Protein AF-A0A5Q4G6K5-F1 (afdb_monomer)

Nearest PDB structures (foldseek):
  7vip-assembly1_A  TM=2.473E-01  e=6.879E+00  Equus caballus
  2v2m-assembly1_A  TM=2.394E-01  e=7.940E+00  Equus caballus

Secondary structure (DSSP, 8-state):
--THHHHHHHHHHHHHHHHHHHHHHHHGGGGGTPPPP-HHHHHHHHHHSS-SHHHHHHHHHHHHHHHHHHHHHHHHHHHHHHHSSSPPP--BS-TTSSS--BTHHHHHHHHHHHHHHHHHHHHHHHHHHHH-SSGGG--HHHHHHHHHHHHHHHHHHHHHT-

Solvent-accessible surface area (backbone atoms only — not comparable to full-atom values): 8228 Å² total; per-residue (Å²): 132,76,65,62,62,61,49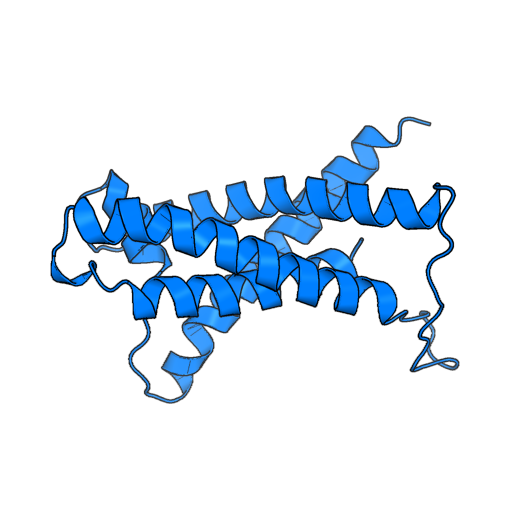,50,55,49,13,47,52,32,7,43,53,15,33,53,50,17,55,50,60,60,49,49,51,46,81,73,76,41,90,63,69,56,62,34,28,51,57,14,14,65,77,64,63,42,84,48,74,67,14,28,50,47,15,48,51,52,48,34,54,50,26,25,57,50,24,42,54,51,43,52,55,49,46,43,38,76,72,47,94,48,79,70,71,85,42,66,81,45,86,88,48,102,60,84,52,54,46,45,43,28,51,53,13,32,54,50,9,34,53,51,10,47,54,52,20,56,58,43,33,58,50,35,47,77,62,40,72,47,72,94,64,42,47,48,67,54,49,33,52,50,34,25,54,25,28,19,50,19,23,21,49,26,35,65,74,98

Mean predicted aligned error: 5.55 Å

pLDDT: mean 87.41, std 7.06, range [52.44, 96.0]

Structure (mmCIF, N/CA/C/O backbone):
data_AF-A0A5Q4G6K5-F1
#
_entry.id   AF-A0A5Q4G6K5-F1
#
loop_
_atom_site.group_PDB
_atom_site.id
_atom_site.type_symbol
_atom_site.label_atom_id
_atom_site.label_alt_id
_atom_site.label_comp_id
_atom_site.label_asym_id
_atom_site.label_entity_id
_atom_site.label_seq_id
_atom_site.pdbx_PDB_ins_code
_atom_site.Cartn_x
_atom_site.Cartn_y
_atom_site.Cartn_z
_atom_site.occupancy
_atom_site.B_iso_or_equiv
_atom_site.auth_seq_id
_atom_site.auth_comp_id
_atom_site.auth_asym_id
_atom_site.auth_atom_id
_atom_site.pdbx_PDB_model_num
ATOM 1 N N . MET A 1 1 ? 23.713 13.907 -13.055 1.00 52.44 1 MET A N 1
ATOM 2 C CA . MET A 1 1 ? 22.335 14.404 -12.850 1.00 52.44 1 MET A CA 1
ATOM 3 C C . MET A 1 1 ? 21.778 13.670 -11.650 1.00 52.44 1 MET A C 1
ATOM 5 O O . MET A 1 1 ? 21.862 12.449 -11.631 1.00 52.44 1 M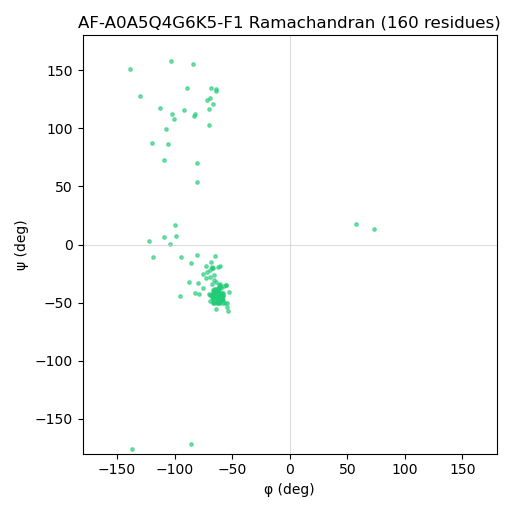ET A O 1
ATOM 9 N N . ASP A 1 2 ? 21.306 14.395 -10.640 1.00 72.44 2 ASP A N 1
ATOM 10 C CA . ASP A 1 2 ? 20.903 13.816 -9.356 1.00 72.44 2 ASP A CA 1
ATOM 11 C C . ASP A 1 2 ? 19.621 12.988 -9.500 1.00 72.44 2 ASP A C 1
ATOM 13 O O . ASP A 1 2 ? 18.520 13.526 -9.583 1.00 72.44 2 ASP A O 1
ATOM 17 N N . VAL A 1 3 ? 19.769 11.660 -9.515 1.00 76.69 3 VAL A N 1
ATOM 18 C CA . VAL A 1 3 ? 18.671 10.675 -9.637 1.00 76.69 3 VAL A CA 1
ATOM 19 C C . VAL A 1 3 ? 17.688 10.752 -8.454 1.00 76.69 3 VAL A C 1
ATOM 21 O O . VAL A 1 3 ? 16.538 10.334 -8.555 1.00 76.69 3 VAL A O 1
ATOM 24 N N . ILE A 1 4 ? 18.115 11.350 -7.340 1.00 81.19 4 ILE A N 1
ATOM 25 C CA . ILE A 1 4 ? 17.371 11.412 -6.077 1.00 81.19 4 ILE A CA 1
ATOM 26 C C . ILE A 1 4 ? 16.081 12.231 -6.203 1.00 81.19 4 ILE A C 1
ATOM 28 O O . ILE A 1 4 ? 15.032 11.793 -5.728 1.00 81.19 4 ILE A O 1
ATOM 32 N N . LEU A 1 5 ? 16.129 13.407 -6.837 1.00 84.12 5 LEU A N 1
ATOM 33 C CA . LEU A 1 5 ? 14.962 14.291 -6.921 1.00 84.12 5 LEU A CA 1
ATOM 34 C C . LEU A 1 5 ? 13.853 13.707 -7.822 1.00 84.12 5 LEU A C 1
ATOM 36 O O . LEU A 1 5 ? 12.714 13.636 -7.356 1.00 84.12 5 LEU A O 1
ATOM 40 N N . PRO A 1 6 ? 14.146 13.224 -9.049 1.00 84.75 6 PRO A N 1
ATOM 41 C CA . PRO A 1 6 ? 13.152 12.549 -9.883 1.00 84.75 6 PRO A CA 1
ATOM 42 C C . PRO A 1 6 ? 12.538 11.317 -9.210 1.00 84.75 6 PRO A C 1
ATOM 44 O O . PRO A 1 6 ? 11.319 11.166 -9.225 1.00 84.75 6 PRO A O 1
ATOM 47 N N . LEU A 1 7 ? 13.356 10.480 -8.559 1.00 82.62 7 LEU A N 1
ATOM 48 C CA . LEU A 1 7 ? 12.869 9.300 -7.843 1.00 82.62 7 LEU A CA 1
ATOM 49 C C . LEU A 1 7 ? 11.934 9.683 -6.695 1.00 82.62 7 LEU A C 1
ATOM 51 O O . LEU A 1 7 ? 10.886 9.068 -6.522 1.00 82.62 7 LEU A O 1
ATOM 55 N N . THR A 1 8 ? 12.292 10.710 -5.924 1.00 85.00 8 THR A N 1
ATOM 56 C CA . THR A 1 8 ? 11.471 11.183 -4.802 1.00 85.00 8 THR A CA 1
ATOM 57 C C . THR A 1 8 ? 10.120 11.692 -5.297 1.00 85.00 8 THR A C 1
ATOM 59 O O . THR A 1 8 ? 9.087 11.293 -4.764 1.00 85.00 8 THR A O 1
ATOM 62 N N . LEU A 1 9 ? 10.103 12.526 -6.342 1.00 87.81 9 LEU A N 1
ATOM 63 C CA . LEU A 1 9 ? 8.860 13.057 -6.913 1.00 87.81 9 LEU A CA 1
ATOM 64 C C . LEU A 1 9 ? 7.984 11.948 -7.507 1.00 87.81 9 LEU A C 1
ATOM 66 O O . LEU A 1 9 ? 6.781 11.927 -7.242 1.00 87.81 9 LEU A O 1
ATOM 70 N N . SER A 1 10 ? 8.590 11.010 -8.245 1.00 88.62 10 SER A N 1
ATOM 71 C CA . SER A 1 10 ? 7.892 9.831 -8.765 1.00 88.62 10 SER A CA 1
ATOM 72 C C . SER A 1 10 ? 7.279 9.026 -7.621 1.00 88.62 10 SER A C 1
ATOM 74 O O . SER A 1 10 ? 6.076 8.805 -7.594 1.00 88.62 10 SER A O 1
ATOM 76 N N . SER A 1 11 ? 8.063 8.714 -6.590 1.00 88.88 11 SER A N 1
ATOM 77 C CA . SER A 1 11 ? 7.614 7.922 -5.440 1.00 88.88 11 SER A CA 1
ATOM 78 C C . SER A 1 11 ? 6.481 8.582 -4.657 1.00 88.88 11 SER A C 1
ATOM 80 O O . SER A 1 11 ? 5.554 7.899 -4.226 1.00 88.88 11 SER A O 1
ATOM 82 N N . VAL A 1 12 ? 6.510 9.908 -4.489 1.00 90.44 12 VAL A N 1
ATOM 83 C CA . VAL A 1 12 ? 5.402 10.650 -3.867 1.00 90.44 12 VAL A CA 1
ATOM 84 C C . VAL A 1 12 ? 4.134 10.510 -4.706 1.00 90.44 12 VAL A C 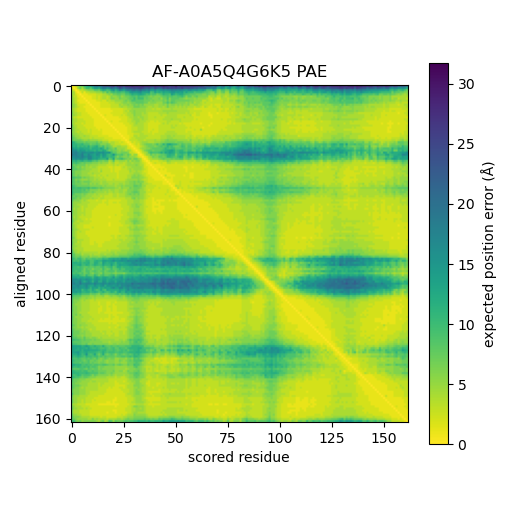1
ATOM 86 O O . VAL A 1 12 ? 3.072 10.194 -4.162 1.00 90.44 12 VAL A O 1
ATOM 89 N N . LEU A 1 13 ? 4.236 10.699 -6.023 1.00 92.19 13 LEU A N 1
ATOM 90 C CA . LEU A 1 13 ? 3.103 10.582 -6.936 1.00 92.19 13 LEU A CA 1
ATOM 91 C C . LEU A 1 13 ? 2.550 9.150 -6.965 1.0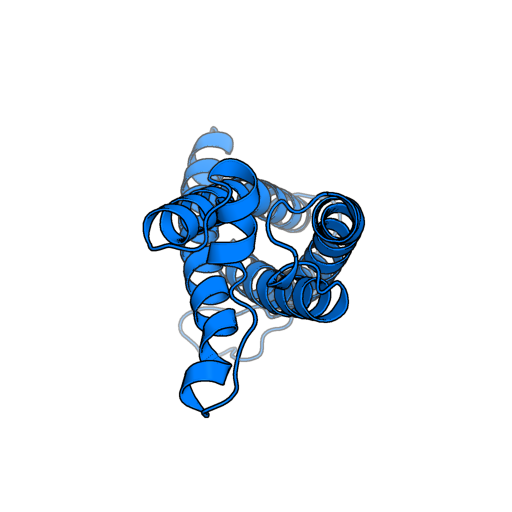0 92.19 13 LEU A C 1
ATOM 93 O O . LEU A 1 13 ? 1.370 8.940 -6.678 1.00 92.19 13 LEU A O 1
ATOM 97 N N . THR A 1 14 ? 3.396 8.159 -7.250 1.00 92.81 14 THR A N 1
ATOM 98 C CA . THR A 1 14 ? 2.997 6.750 -7.354 1.00 92.81 14 THR A CA 1
ATOM 99 C C . THR A 1 14 ? 2.530 6.198 -6.017 1.00 92.81 14 THR A C 1
ATOM 101 O O . THR A 1 14 ? 1.566 5.446 -5.981 1.00 92.81 14 THR A O 1
ATOM 104 N N . GLY A 1 15 ? 3.162 6.582 -4.904 1.00 92.25 15 GLY A N 1
ATOM 105 C CA . GLY A 1 15 ? 2.761 6.154 -3.564 1.00 92.25 15 GLY A CA 1
ATOM 106 C C . GLY A 1 15 ? 1.404 6.715 -3.156 1.00 92.25 15 GLY A C 1
ATOM 107 O O . GLY A 1 15 ? 0.579 5.988 -2.598 1.00 92.25 15 GLY A O 1
ATOM 108 N N . THR A 1 16 ? 1.118 7.972 -3.503 1.00 93.38 16 THR A N 1
ATOM 109 C CA . THR A 1 16 ? -0.198 8.582 -3.261 1.00 93.38 16 THR A CA 1
ATOM 110 C C . THR A 1 16 ? -1.277 7.916 -4.115 1.00 93.38 16 THR A C 1
ATOM 112 O O . THR A 1 16 ? -2.308 7.500 -3.586 1.00 93.38 16 THR A O 1
ATOM 115 N N . LEU A 1 17 ? -1.031 7.747 -5.419 1.00 93.31 17 LEU A N 1
ATOM 116 C CA . LEU A 1 17 ? -1.965 7.081 -6.335 1.00 93.31 17 LEU A CA 1
ATOM 117 C C . LEU A 1 17 ? -2.193 5.615 -5.950 1.00 93.31 17 LEU A C 1
ATOM 119 O O . LEU A 1 17 ? -3.336 5.175 -5.849 1.00 93.31 17 LEU A O 1
ATOM 123 N N . GLY A 1 18 ? -1.120 4.878 -5.663 1.00 93.75 18 GLY A N 1
ATOM 124 C CA . GLY A 1 18 ? -1.177 3.493 -5.206 1.00 93.75 18 GLY A CA 1
ATOM 125 C C . GLY A 1 18 ? -1.984 3.355 -3.921 1.00 93.75 18 GLY A C 1
ATOM 126 O O . GLY A 1 18 ? -2.819 2.458 -3.815 1.00 93.75 18 GLY A O 1
ATOM 127 N N . THR A 1 19 ? -1.808 4.275 -2.967 1.00 93.75 19 THR A N 1
ATOM 128 C CA . THR A 1 19 ? -2.601 4.284 -1.728 1.00 93.75 19 THR A CA 1
ATOM 129 C C . THR A 1 19 ? -4.073 4.564 -2.012 1.00 93.75 19 THR A C 1
ATOM 131 O O . THR A 1 19 ? -4.937 3.876 -1.472 1.00 93.75 19 THR A O 1
ATOM 134 N N . ALA A 1 20 ? -4.385 5.536 -2.871 1.00 93.50 20 ALA A N 1
ATOM 135 C CA . ALA A 1 20 ? -5.766 5.845 -3.233 1.00 93.50 20 ALA A CA 1
ATOM 136 C C . ALA A 1 20 ? -6.467 4.633 -3.870 1.00 93.50 20 ALA A C 1
ATOM 138 O O . ALA A 1 20 ? -7.585 4.288 -3.479 1.00 93.50 20 ALA A O 1
ATOM 139 N N . VAL A 1 21 ? -5.790 3.938 -4.790 1.00 93.81 21 VAL A N 1
ATOM 140 C CA . VAL A 1 21 ? -6.315 2.721 -5.426 1.00 93.81 21 VAL A CA 1
ATOM 141 C C . VAL A 1 21 ? -6.447 1.578 -4.418 1.00 93.81 21 VAL A C 1
ATOM 143 O O . VAL A 1 21 ? -7.470 0.897 -4.407 1.00 93.81 21 VAL A O 1
ATOM 146 N N . MET A 1 22 ? -5.476 1.402 -3.517 1.00 93.56 22 MET A N 1
ATOM 147 C CA . MET A 1 22 ? -5.571 0.448 -2.408 1.00 93.56 22 MET A CA 1
ATOM 148 C C . MET A 1 22 ? -6.813 0.711 -1.550 1.00 93.56 22 MET A C 1
ATOM 150 O O . MET A 1 22 ? -7.589 -0.205 -1.290 1.00 93.56 22 MET A O 1
ATOM 154 N N . VAL A 1 23 ? -7.030 1.955 -1.120 1.00 90.44 23 VAL A N 1
ATOM 155 C CA . VAL A 1 23 ? -8.189 2.326 -0.295 1.00 90.44 23 VAL A CA 1
ATOM 156 C C . VAL A 1 23 ? -9.494 2.075 -1.047 1.00 90.44 23 VAL A C 1
ATOM 158 O O . VAL A 1 23 ? -10.441 1.544 -0.463 1.00 90.44 23 VAL A O 1
ATOM 161 N N . ALA A 1 24 ? -9.550 2.390 -2.341 1.00 90.00 24 ALA A N 1
ATOM 162 C CA . ALA A 1 24 ? -10.706 2.069 -3.172 1.00 90.00 24 ALA A CA 1
ATOM 163 C C . ALA A 1 24 ? -10.954 0.551 -3.235 1.00 90.00 24 ALA A C 1
ATOM 165 O O . ALA A 1 24 ? -12.085 0.112 -3.035 1.00 90.00 24 ALA A O 1
ATOM 166 N N . ALA A 1 25 ? -9.907 -0.259 -3.420 1.00 88.50 25 ALA A N 1
ATOM 167 C CA . ALA A 1 25 ? -10.007 -1.718 -3.457 1.00 88.50 25 ALA A CA 1
ATOM 168 C C . ALA A 1 25 ? -10.514 -2.312 -2.131 1.00 88.50 25 ALA A C 1
ATOM 170 O O . ALA A 1 25 ? -11.334 -3.229 -2.144 1.00 88.50 25 ALA A O 1
ATOM 171 N N . LEU A 1 26 ? -10.094 -1.760 -0.989 1.00 86.75 26 LEU A N 1
ATOM 172 C CA . LEU A 1 26 ? -10.567 -2.183 0.337 1.00 86.75 26 LEU A CA 1
ATOM 173 C C . LEU A 1 26 ? -12.054 -1.888 0.570 1.00 86.75 26 LEU A C 1
ATOM 175 O O . LEU A 1 26 ? -12.727 -2.623 1.293 1.00 86.75 26 LEU A O 1
ATOM 179 N N . ASN A 1 27 ? -12.576 -0.827 -0.045 1.00 83.88 27 ASN A N 1
ATOM 180 C CA . ASN A 1 27 ? -13.981 -0.437 0.078 1.00 83.88 27 ASN A CA 1
ATOM 181 C C . ASN A 1 27 ? -14.862 -0.999 -1.048 1.00 83.88 27 ASN A C 1
ATOM 183 O O . ASN A 1 27 ? -16.085 -0.984 -0.928 1.00 83.88 27 ASN A O 1
ATOM 187 N N . LEU A 1 28 ? -14.272 -1.562 -2.106 1.00 82.81 28 LEU A N 1
ATOM 188 C CA . LEU A 1 28 ? -14.993 -2.143 -3.239 1.00 82.81 28 LEU A CA 1
ATOM 189 C C . LEU A 1 28 ? -16.055 -3.183 -2.820 1.00 82.81 28 LEU A C 1
ATOM 191 O O . LEU A 1 28 ? -17.172 -3.109 -3.333 1.00 82.81 28 LEU A O 1
ATOM 195 N N . PRO A 1 29 ? -15.814 -4.087 -1.843 1.00 77.19 29 PRO A N 1
ATOM 196 C CA . PRO A 1 29 ? -16.838 -5.044 -1.433 1.00 77.19 29 PRO A CA 1
ATOM 197 C C . PRO A 1 29 ? -18.060 -4.425 -0.740 1.00 77.19 29 PRO A C 1
ATOM 199 O O . PRO A 1 29 ? -19.126 -5.048 -0.746 1.00 77.19 29 PRO A O 1
ATOM 202 N N . GLN A 1 30 ? -17.953 -3.202 -0.204 1.00 76.75 30 GLN A N 1
ATOM 203 C CA . GLN A 1 30 ? -19.110 -2.477 0.338 1.00 76.75 30 GLN A CA 1
ATOM 204 C C . GLN A 1 30 ? -20.128 -2.156 -0.761 1.00 76.75 30 GLN A C 1
ATOM 206 O O . GLN A 1 30 ? -21.332 -2.198 -0.512 1.00 76.75 30 GLN A O 1
ATOM 211 N N . LEU A 1 31 ? -19.666 -1.916 -1.994 1.00 73.38 31 LEU A N 1
ATOM 212 C CA . LEU A 1 31 ? -20.533 -1.659 -3.150 1.00 73.38 31 LEU A CA 1
ATOM 213 C C . LEU A 1 31 ? -21.369 -2.886 -3.543 1.00 73.38 31 LEU A C 1
ATOM 215 O O . LEU A 1 31 ? -22.406 -2.745 -4.184 1.00 73.38 31 LEU A O 1
ATOM 219 N N . TRP A 1 32 ? -20.955 -4.084 -3.122 1.00 76.00 32 TRP A N 1
ATOM 220 C CA . TRP A 1 32 ? -21.689 -5.338 -3.322 1.00 76.00 32 TRP A CA 1
ATOM 221 C C . TRP A 1 32 ? -22.474 -5.779 -2.079 1.00 76.00 32 TRP A C 1
ATOM 223 O O . TRP A 1 32 ? -22.850 -6.945 -1.964 1.00 76.00 32 TRP A O 1
ATOM 233 N N . GLY A 1 33 ? -22.699 -4.871 -1.123 1.00 69.69 33 GLY A N 1
ATOM 234 C CA . GLY A 1 33 ? -23.489 -5.136 0.082 1.00 69.69 33 GLY A CA 1
ATOM 235 C C . GLY A 1 33 ? -22.797 -6.030 1.114 1.00 69.69 33 GLY A C 1
ATOM 236 O O . GLY A 1 33 ? -23.451 -6.515 2.037 1.00 69.69 33 GLY A O 1
ATOM 237 N N . ARG A 1 34 ? -21.483 -6.269 0.989 1.00 72.19 34 ARG A N 1
ATOM 238 C CA . ARG A 1 34 ? -20.714 -7.017 1.991 1.00 72.19 34 ARG A CA 1
ATOM 239 C C . ARG A 1 34 ? -20.170 -6.064 3.048 1.00 72.19 34 ARG A C 1
ATOM 241 O O . ARG A 1 34 ? -19.607 -5.020 2.731 1.00 72.19 34 ARG A O 1
ATOM 248 N N . LYS A 1 35 ? -20.304 -6.449 4.317 1.00 70.12 35 LYS A N 1
ATOM 249 C CA . LYS A 1 35 ? -19.665 -5.734 5.425 1.00 70.12 35 LYS A CA 1
ATOM 250 C C . LYS A 1 35 ? -18.151 -5.909 5.296 1.00 70.12 35 LYS A C 1
ATOM 252 O O . LYS A 1 35 ? -17.678 -7.042 5.277 1.00 70.12 35 LYS A O 1
ATOM 257 N N . THR A 1 36 ? -17.413 -4.810 5.183 1.00 74.38 36 THR A N 1
ATOM 258 C CA . THR A 1 36 ? -15.948 -4.844 5.148 1.00 74.38 36 THR A CA 1
ATOM 259 C C . THR A 1 36 ? -15.354 -4.416 6.475 1.00 74.38 36 THR A C 1
ATOM 261 O O . THR A 1 36 ? -15.982 -3.726 7.283 1.00 74.38 36 THR A O 1
ATOM 264 N N . TYR A 1 37 ? -14.120 -4.849 6.682 1.00 81.50 37 TYR A N 1
ATOM 265 C CA . TYR A 1 37 ? -13.279 -4.381 7.761 1.00 81.50 37 TYR A CA 1
ATOM 266 C C . TYR A 1 37 ? -12.866 -2.927 7.510 1.00 81.50 37 TYR A C 1
ATOM 268 O O . TYR A 1 37 ? -12.344 -2.596 6.444 1.00 81.50 37 TYR A O 1
ATOM 276 N N . ASP A 1 38 ? -13.114 -2.050 8.482 1.00 87.62 38 ASP A N 1
ATOM 277 C CA . ASP A 1 38 ? -12.794 -0.623 8.386 1.00 87.62 38 ASP A CA 1
ATOM 278 C C . ASP A 1 38 ? -11.308 -0.396 8.687 1.00 87.62 38 ASP A C 1
ATOM 280 O O . ASP A 1 38 ? -10.955 0.143 9.729 1.00 87.62 38 ASP A O 1
ATOM 284 N N . ALA A 1 39 ? -10.426 -0.824 7.778 1.00 86.44 39 ALA A N 1
ATOM 285 C CA . ALA A 1 39 ? -8.976 -0.774 7.983 1.00 86.44 39 ALA A CA 1
ATOM 286 C C . ALA A 1 39 ? -8.462 0.642 8.316 1.00 86.44 39 ALA A C 1
ATOM 288 O O . ALA A 1 39 ? -7.544 0.797 9.123 1.00 86.44 39 ALA A O 1
ATOM 289 N N . LEU A 1 40 ? -9.077 1.679 7.731 1.00 90.38 40 LEU A N 1
ATOM 290 C CA . LEU A 1 40 ? -8.766 3.079 8.027 1.00 90.38 40 LEU A CA 1
ATOM 291 C C . LEU A 1 40 ? -9.156 3.443 9.460 1.00 90.38 40 LEU A C 1
ATOM 293 O O . LEU A 1 40 ? -8.345 3.993 10.206 1.00 90.38 40 LEU A O 1
ATOM 297 N N . GLY A 1 41 ? -10.393 3.125 9.842 1.00 89.44 41 GLY A N 1
ATOM 298 C CA . GLY A 1 41 ? -10.899 3.341 11.188 1.00 89.44 41 GLY A CA 1
ATOM 299 C C . GLY A 1 41 ? -10.087 2.574 12.226 1.00 89.44 41 GLY A C 1
ATOM 300 O O . GLY A 1 41 ? -9.654 3.177 13.203 1.00 89.44 41 GLY A O 1
ATOM 301 N N . THR A 1 42 ? -9.790 1.293 11.990 1.00 89.25 42 THR A N 1
ATOM 302 C CA . THR A 1 42 ? -8.933 0.471 12.856 1.00 89.25 42 THR A CA 1
ATOM 303 C C . THR A 1 42 ? -7.593 1.162 13.093 1.00 89.25 42 THR A C 1
ATOM 305 O O . THR A 1 42 ? -7.254 1.464 14.237 1.00 89.25 42 THR A O 1
ATOM 308 N N . LEU A 1 43 ? -6.857 1.489 12.025 1.00 89.62 43 LEU A N 1
ATOM 309 C CA . LEU A 1 43 ? -5.527 2.087 12.138 1.00 89.62 43 LEU A CA 1
ATOM 310 C C . LEU A 1 43 ? -5.536 3.409 12.902 1.00 89.62 43 LEU A C 1
ATOM 312 O O . LEU A 1 43 ? -4.707 3.611 13.785 1.00 89.62 43 LEU A O 1
ATOM 316 N N . GLY A 1 44 ? -6.468 4.314 12.604 1.00 90.38 44 GLY A N 1
ATOM 317 C CA . GLY A 1 44 ? -6.529 5.587 13.321 1.00 90.38 44 GLY A CA 1
ATOM 318 C C . GLY A 1 44 ? -7.098 5.473 14.733 1.00 90.38 44 GLY A C 1
ATOM 319 O O . GLY A 1 44 ? -6.772 6.286 15.606 1.00 90.38 44 GLY A O 1
ATOM 320 N N . SER A 1 45 ? -7.919 4.458 15.000 1.00 91.75 45 SER A N 1
ATOM 321 C CA . SER A 1 45 ? -8.470 4.203 16.331 1.00 91.75 45 SER A CA 1
ATOM 322 C C . SER A 1 45 ? -7.437 3.648 17.311 1.00 91.75 45 SER A C 1
ATOM 324 O O . SER A 1 45 ? -7.607 3.841 18.514 1.00 91.75 45 SER A O 1
ATOM 326 N N . LEU A 1 46 ? -6.308 3.106 16.831 1.00 89.88 46 LEU A N 1
ATOM 327 C CA . LEU A 1 46 ? -5.133 2.833 17.672 1.00 89.88 46 LEU A CA 1
ATOM 328 C C . LEU A 1 46 ? -4.653 4.089 18.416 1.00 89.88 46 LEU A C 1
ATOM 330 O O . LEU A 1 46 ? -4.233 4.004 19.568 1.00 89.88 46 LEU A O 1
ATOM 334 N N . PHE A 1 47 ? -4.767 5.261 17.784 1.00 89.44 47 PHE A N 1
ATOM 335 C CA . PHE A 1 47 ? -4.323 6.539 18.347 1.00 89.44 47 PHE A CA 1
ATOM 336 C C . PHE A 1 47 ? -5.452 7.298 19.045 1.00 89.44 47 PHE A C 1
ATOM 338 O O . PHE A 1 47 ? -5.274 7.825 20.140 1.00 89.44 47 PHE A O 1
ATOM 345 N N . THR A 1 48 ? -6.631 7.350 18.424 1.00 91.50 48 THR A N 1
ATOM 346 C CA . THR A 1 48 ? -7.773 8.136 18.929 1.00 91.50 48 THR A CA 1
ATOM 347 C C . THR A 1 48 ? -8.628 7.392 19.952 1.00 91.50 48 THR A C 1
ATOM 349 O O . THR A 1 48 ? -9.415 8.017 20.662 1.00 91.50 48 THR A O 1
ATOM 352 N N . ARG A 1 49 ? -8.483 6.061 20.047 1.00 89.75 49 ARG A N 1
ATOM 353 C CA . ARG A 1 49 ? -9.289 5.155 20.887 1.00 89.75 49 ARG A CA 1
ATOM 354 C C . ARG A 1 49 ? -10.797 5.215 20.610 1.00 89.75 49 ARG A C 1
ATOM 356 O O . ARG A 1 49 ? -11.593 4.795 21.446 1.00 89.75 49 ARG A O 1
ATOM 363 N N . ARG A 1 50 ? -11.202 5.755 19.458 1.00 91.38 50 ARG A N 1
ATOM 364 C CA . ARG A 1 50 ? -12.599 5.919 19.029 1.00 91.38 50 ARG A CA 1
ATOM 365 C C . ARG A 1 50 ? -12.715 5.578 17.549 1.00 91.38 50 ARG A C 1
ATOM 367 O O . ARG A 1 50 ? -11.754 5.747 16.809 1.00 91.38 50 ARG A O 1
ATOM 374 N N . LEU A 1 51 ? -13.884 5.095 17.134 1.00 91.69 51 LEU A N 1
ATOM 375 C CA . LEU A 1 51 ? -14.179 4.790 15.735 1.00 91.69 51 LEU A CA 1
ATOM 376 C C . LEU A 1 51 ? -15.118 5.860 15.164 1.00 91.69 51 LEU A C 1
ATOM 378 O O . LEU A 1 51 ? -16.339 5.724 15.197 1.00 91.69 51 LEU A O 1
ATOM 382 N N . ASP A 1 52 ? -14.533 6.947 14.676 1.00 92.38 52 ASP A N 1
ATOM 383 C CA . ASP A 1 52 ? -15.234 8.101 14.107 1.00 92.38 52 ASP A CA 1
ATOM 384 C C . ASP A 1 52 ? -14.558 8.613 12.817 1.00 92.38 52 ASP A C 1
ATOM 386 O O . ASP A 1 52 ? -13.596 8.029 12.311 1.00 92.38 52 ASP A O 1
ATOM 390 N N . ALA A 1 53 ? -15.065 9.709 12.249 1.00 92.75 53 ALA A N 1
ATOM 391 C CA . ALA A 1 53 ? -14.490 10.305 11.043 1.00 92.75 53 ALA A CA 1
ATOM 392 C C . ALA A 1 53 ? -13.030 10.762 11.236 1.00 92.75 53 ALA A C 1
ATOM 394 O O . ALA A 1 53 ? -12.225 10.644 10.311 1.00 92.75 53 ALA A O 1
ATOM 395 N N . GLN A 1 54 ? -12.670 11.228 12.436 1.00 93.88 54 GLN A N 1
ATOM 396 C CA . GLN A 1 54 ? -11.310 11.656 12.750 1.00 93.88 54 GLN A CA 1
ATOM 397 C C . GLN A 1 54 ? -10.343 10.467 12.729 1.00 93.88 54 GLN A C 1
ATOM 399 O O . GLN A 1 54 ? -9.261 10.569 12.148 1.00 93.88 54 GLN A O 1
ATOM 404 N N . SER A 1 55 ? -10.742 9.326 13.296 1.00 93.56 55 SER A N 1
ATOM 405 C CA . SER A 1 55 ? -9.953 8.092 13.253 1.00 93.56 55 SER A CA 1
ATOM 406 C C . SER A 1 55 ? -9.684 7.645 11.811 1.00 93.56 55 SER A C 1
ATOM 408 O O . SER A 1 55 ? -8.534 7.427 11.442 1.00 93.56 55 SER A O 1
ATOM 410 N N . ARG A 1 56 ? -10.698 7.633 10.938 1.00 93.62 56 ARG A N 1
ATOM 411 C CA . ARG A 1 56 ? -10.526 7.256 9.523 1.00 93.62 56 ARG A CA 1
ATOM 412 C C . ARG A 1 56 ? -9.592 8.199 8.776 1.00 93.62 56 ARG A C 1
ATOM 414 O O . ARG A 1 56 ? -8.776 7.739 7.983 1.00 93.62 56 ARG A O 1
ATOM 421 N N . MET A 1 57 ? -9.682 9.501 9.049 1.00 94.12 57 MET A N 1
ATOM 422 C CA . MET A 1 57 ? -8.779 10.497 8.472 1.00 94.12 57 MET A CA 1
ATOM 423 C C . MET A 1 57 ? -7.327 10.243 8.898 1.00 94.12 57 MET A C 1
ATOM 425 O O . MET A 1 57 ? -6.438 10.235 8.052 1.00 94.12 57 MET A O 1
ATOM 429 N N . ILE A 1 58 ? -7.083 9.977 10.184 1.00 94.19 58 ILE A N 1
ATOM 430 C CA . ILE A 1 58 ? -5.740 9.640 10.684 1.00 94.19 58 ILE A CA 1
ATOM 431 C C . ILE A 1 58 ? -5.235 8.343 10.046 1.00 94.19 58 ILE A C 1
ATOM 433 O O . ILE A 1 58 ? -4.097 8.299 9.587 1.00 94.19 58 ILE A O 1
ATOM 437 N N . GLY A 1 59 ? -6.077 7.311 9.950 1.00 92.62 59 GLY A N 1
ATOM 438 C 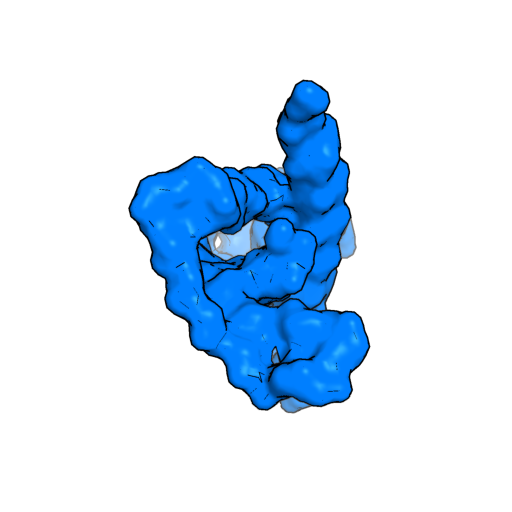CA . GLY A 1 59 ? -5.735 6.067 9.259 1.00 92.62 59 GLY A CA 1
ATOM 439 C C . GLY A 1 59 ? -5.360 6.289 7.792 1.00 92.62 59 GLY A C 1
ATOM 440 O O . GLY A 1 59 ? -4.372 5.731 7.321 1.00 92.62 59 GLY A O 1
ATOM 441 N N . ALA A 1 60 ? -6.089 7.155 7.082 1.00 92.69 60 ALA A N 1
ATOM 442 C CA . ALA A 1 60 ? -5.792 7.507 5.694 1.00 92.69 60 ALA A CA 1
ATOM 443 C C . ALA A 1 60 ? -4.456 8.248 5.557 1.00 92.69 60 ALA A C 1
ATOM 445 O O . ALA A 1 60 ? -3.676 7.940 4.656 1.00 92.69 60 ALA A O 1
ATOM 446 N N . ILE A 1 61 ? -4.157 9.176 6.471 1.00 94.06 61 ILE A N 1
ATOM 447 C CA . ILE A 1 61 ? -2.867 9.879 6.512 1.00 94.06 61 ILE A CA 1
ATOM 448 C C . ILE A 1 61 ? -1.727 8.885 6.753 1.00 94.06 61 ILE A C 1
ATOM 450 O O . ILE A 1 61 ? -0.735 8.915 6.028 1.00 94.06 61 ILE A O 1
ATOM 454 N N . LEU A 1 62 ? -1.878 7.977 7.722 1.00 92.50 62 LEU A N 1
ATOM 455 C CA . LEU A 1 62 ? -0.869 6.963 8.037 1.00 92.50 62 LEU A CA 1
ATOM 456 C C . LEU A 1 62 ? -0.610 6.025 6.856 1.00 92.50 62 LEU A C 1
ATOM 458 O O . LEU A 1 62 ? 0.548 5.787 6.517 1.00 92.50 62 LEU A O 1
ATOM 462 N N . LEU A 1 63 ? -1.666 5.529 6.202 1.00 92.19 63 LEU A N 1
ATOM 463 C CA . LEU A 1 63 ? -1.518 4.687 5.014 1.00 92.19 63 LEU A CA 1
ATOM 464 C C . LEU A 1 63 ? -0.898 5.446 3.845 1.00 92.19 63 LEU A C 1
ATOM 466 O O . LEU A 1 63 ? -0.066 4.877 3.154 1.00 92.19 63 LEU A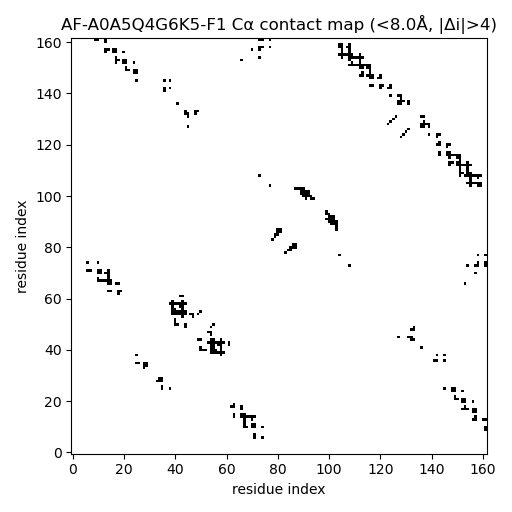 O 1
ATOM 470 N N . THR A 1 64 ? -1.255 6.714 3.639 1.00 93.44 64 THR A N 1
ATOM 471 C CA . THR A 1 64 ? -0.674 7.526 2.558 1.00 93.44 64 THR A CA 1
ATOM 472 C C . THR A 1 64 ? 0.803 7.780 2.803 1.00 93.44 64 THR A C 1
ATOM 474 O O . THR A 1 64 ? 1.618 7.586 1.906 1.00 93.44 64 THR A O 1
ATOM 477 N N . PHE A 1 65 ? 1.169 8.155 4.028 1.00 94.12 65 PHE A N 1
ATOM 478 C CA . PHE A 1 65 ? 2.566 8.338 4.400 1.00 94.12 65 PHE A CA 1
ATOM 479 C C . PHE A 1 65 ? 3.361 7.037 4.237 1.00 94.12 65 PHE A C 1
ATOM 481 O O . PHE A 1 65 ? 4.401 7.030 3.580 1.00 94.12 65 PHE A O 1
ATOM 488 N N . GLY A 1 66 ? 2.842 5.923 4.764 1.00 92.75 66 GLY A N 1
ATOM 489 C CA . GLY A 1 66 ? 3.440 4.602 4.579 1.00 92.75 66 GLY A CA 1
ATOM 490 C C . GLY A 1 66 ? 3.568 4.228 3.101 1.00 92.75 66 GLY A C 1
ATOM 491 O O . GLY A 1 66 ? 4.627 3.783 2.675 1.00 92.75 66 GLY A O 1
ATOM 492 N N . GLY A 1 67 ? 2.533 4.479 2.300 1.00 93.44 67 GLY A N 1
ATOM 493 C CA . GLY A 1 67 ? 2.529 4.239 0.861 1.00 93.44 67 GLY A CA 1
ATOM 494 C C . GLY A 1 67 ? 3.595 5.045 0.122 1.00 93.44 67 GLY A C 1
ATOM 495 O O . GLY A 1 67 ? 4.311 4.492 -0.702 1.00 93.44 67 GLY A O 1
ATOM 496 N N . VAL A 1 68 ? 3.792 6.322 0.448 1.00 94.25 68 VAL A N 1
ATOM 497 C CA . VAL A 1 68 ? 4.891 7.117 -0.131 1.00 94.25 68 VAL A CA 1
ATOM 498 C C . VAL A 1 68 ? 6.255 6.526 0.232 1.00 94.25 68 VAL A C 1
ATOM 500 O O . VAL A 1 68 ? 7.102 6.367 -0.646 1.00 94.25 68 VAL A O 1
ATOM 503 N N . VAL A 1 69 ? 6.463 6.141 1.495 1.00 93.19 69 VAL A N 1
ATOM 504 C CA . VAL A 1 69 ? 7.720 5.514 1.941 1.00 93.19 69 VAL A CA 1
ATOM 505 C C . VAL A 1 69 ? 7.975 4.197 1.204 1.00 93.19 69 VAL A C 1
ATOM 507 O O . VAL A 1 69 ? 9.074 3.980 0.695 1.00 93.19 69 VAL A O 1
ATOM 510 N N . PHE A 1 70 ? 6.967 3.331 1.087 1.00 93.50 70 PHE A N 1
ATOM 511 C CA . PHE A 1 70 ? 7.108 2.074 0.354 1.00 93.50 70 PHE A CA 1
ATOM 512 C C . PHE A 1 70 ? 7.290 2.295 -1.146 1.00 93.50 70 PHE A C 1
ATOM 514 O O . PHE A 1 70 ? 8.051 1.561 -1.767 1.00 93.50 70 PHE A O 1
ATOM 521 N N . ALA A 1 71 ? 6.675 3.316 -1.740 1.00 94.00 71 ALA A N 1
ATOM 522 C CA . ALA A 1 71 ? 6.883 3.631 -3.149 1.00 94.00 71 ALA A CA 1
ATOM 523 C C . ALA A 1 71 ? 8.340 3.989 -3.468 1.00 94.00 71 ALA A C 1
ATOM 525 O O . ALA A 1 71 ? 8.834 3.575 -4.511 1.00 94.00 71 ALA A O 1
ATOM 526 N N . VAL A 1 72 ? 9.054 4.652 -2.549 1.00 92.75 72 VAL A N 1
ATOM 527 C CA . VAL A 1 72 ? 10.509 4.862 -2.685 1.00 92.75 72 VAL A CA 1
ATOM 528 C C . VAL A 1 72 ? 11.248 3.526 -2.744 1.00 92.75 72 VAL A C 1
ATOM 530 O O . VAL A 1 72 ? 12.128 3.338 -3.583 1.00 92.75 72 VAL A O 1
ATOM 533 N N . PHE A 1 73 ? 10.864 2.575 -1.891 1.00 91.62 73 PHE A N 1
ATOM 534 C CA . PHE A 1 73 ? 11.451 1.238 -1.884 1.00 91.62 73 PHE A CA 1
ATOM 535 C C . PHE A 1 73 ? 11.187 0.480 -3.198 1.00 91.62 73 PHE A C 1
ATOM 537 O O . PHE A 1 73 ? 12.117 -0.098 -3.760 1.00 91.62 73 PHE A O 1
ATOM 544 N N . TYR A 1 74 ? 9.966 0.542 -3.744 1.00 92.00 74 TYR A N 1
ATOM 545 C CA . TYR A 1 74 ? 9.660 -0.016 -5.071 1.00 92.00 74 TYR A CA 1
ATOM 546 C C . TYR A 1 74 ? 10.452 0.665 -6.187 1.00 92.00 74 TYR A C 1
ATOM 548 O O . TYR A 1 74 ? 10.999 -0.023 -7.043 1.00 92.00 74 TYR A O 1
ATOM 556 N N . GLY A 1 75 ? 10.581 1.992 -6.153 1.00 90.56 75 GLY A N 1
ATOM 557 C CA . GLY A 1 75 ? 11.395 2.729 -7.117 1.00 90.56 75 GLY A CA 1
ATOM 558 C C . GLY A 1 75 ? 12.868 2.305 -7.087 1.00 90.56 75 GLY A C 1
ATOM 559 O O . GLY A 1 75 ? 13.490 2.155 -8.137 1.00 90.56 75 GLY A O 1
ATOM 560 N N . TRP A 1 76 ? 13.434 2.012 -5.911 1.00 89.75 76 TRP A N 1
ATOM 561 C CA . TRP A 1 76 ? 14.780 1.429 -5.816 1.00 89.75 76 TRP A CA 1
ATOM 562 C C . TRP A 1 76 ? 14.875 0.025 -6.410 1.00 89.75 76 TRP A C 1
ATOM 564 O O . TRP A 1 76 ? 15.861 -0.277 -7.082 1.00 89.75 76 TRP A O 1
ATOM 574 N N . ILE A 1 77 ? 13.862 -0.820 -6.210 1.00 89.44 77 ILE A N 1
ATOM 575 C CA . ILE A 1 77 ? 13.804 -2.139 -6.852 1.00 89.44 77 ILE A CA 1
ATOM 576 C C . ILE A 1 77 ? 13.741 -1.981 -8.376 1.00 89.44 77 ILE A C 1
ATOM 578 O O . ILE A 1 77 ? 14.492 -2.643 -9.088 1.00 89.44 77 ILE A O 1
ATOM 582 N N . ALA A 1 78 ? 12.907 -1.076 -8.890 1.00 89.06 78 ALA A N 1
ATOM 583 C CA . ALA A 1 78 ? 12.825 -0.799 -10.322 1.00 89.06 78 ALA A CA 1
ATOM 584 C C . ALA A 1 78 ? 14.176 -0.312 -10.878 1.00 89.06 78 ALA A C 1
ATOM 586 O O . ALA A 1 78 ? 14.667 -0.845 -11.874 1.00 89.06 78 ALA A O 1
ATOM 587 N N . LEU A 1 79 ? 14.841 0.621 -10.188 1.00 88.25 79 LEU A N 1
ATOM 588 C CA . LEU A 1 79 ? 16.178 1.103 -10.552 1.00 88.25 79 LEU A CA 1
ATOM 589 C C . LEU A 1 79 ? 17.235 -0.004 -10.558 1.00 88.25 79 LEU A C 1
ATOM 591 O O . LEU A 1 79 ? 18.122 0.022 -11.413 1.00 88.25 79 LEU A O 1
ATOM 595 N N . MET A 1 80 ? 17.145 -0.982 -9.652 1.00 88.81 80 MET A N 1
ATOM 596 C CA . MET A 1 80 ? 18.028 -2.150 -9.657 1.00 88.81 80 MET A CA 1
ATOM 597 C C . MET A 1 80 ? 17.889 -2.956 -10.956 1.00 88.81 80 MET A C 1
ATOM 599 O O . MET A 1 80 ? 18.895 -3.445 -11.460 1.00 88.81 80 MET A O 1
ATOM 603 N N . PHE A 1 81 ? 16.689 -3.064 -11.527 1.00 88.31 81 PHE A N 1
ATOM 604 C CA . PHE A 1 81 ? 16.484 -3.738 -12.814 1.00 88.31 81 PHE A CA 1
ATOM 605 C C . PHE A 1 81 ? 16.857 -2.869 -14.020 1.00 88.31 81 PHE A C 1
ATOM 607 O O . PHE A 1 81 ? 17.350 -3.392 -15.013 1.00 88.31 81 PHE A O 1
ATOM 614 N N . TYR A 1 82 ? 16.672 -1.548 -13.939 1.00 84.06 82 TYR A N 1
ATOM 615 C CA . TYR A 1 82 ? 17.037 -0.641 -15.035 1.00 84.06 82 TYR A CA 1
ATOM 616 C C . TYR A 1 82 ? 18.547 -0.401 -15.155 1.00 84.06 82 TYR A C 1
ATOM 618 O O . TYR A 1 82 ? 19.062 -0.247 -16.258 1.00 84.06 82 TYR A O 1
ATOM 626 N N . THR A 1 83 ? 19.255 -0.315 -14.027 1.00 84.94 83 THR A N 1
ATOM 627 C CA . THR A 1 83 ? 20.673 0.093 -13.985 1.00 84.94 83 THR A CA 1
ATOM 628 C C . THR A 1 83 ? 21.612 -0.966 -13.420 1.00 84.94 83 THR A C 1
ATOM 630 O O . THR A 1 83 ? 22.830 -0.804 -13.488 1.00 84.94 83 THR A O 1
ATOM 633 N N . GLY A 1 84 ? 21.069 -2.028 -12.826 1.00 80.75 84 GLY A N 1
ATOM 634 C CA . GLY A 1 84 ? 21.859 -3.069 -12.186 1.00 80.75 84 GLY A CA 1
ATOM 635 C C . GLY A 1 84 ? 22.330 -4.153 -13.148 1.00 80.75 84 GLY A C 1
ATOM 636 O O . GLY A 1 84 ? 22.195 -4.076 -14.365 1.00 80.75 84 GLY A O 1
ATOM 637 N N . THR A 1 85 ? 22.901 -5.207 -12.570 1.00 79.50 85 THR A N 1
ATOM 638 C CA . THR A 1 85 ? 23.471 -6.342 -13.313 1.00 79.50 85 THR A CA 1
ATOM 639 C C . THR A 1 85 ? 22.429 -7.355 -13.785 1.00 79.50 85 THR A C 1
ATOM 641 O O . THR A 1 85 ? 22.770 -8.277 -14.522 1.00 79.50 85 THR A O 1
ATOM 644 N N . PHE A 1 86 ? 21.180 -7.228 -13.334 1.00 79.94 86 PHE A N 1
ATOM 645 C CA . PHE A 1 86 ? 20.094 -8.143 -13.668 1.00 79.94 86 PHE A CA 1
ATOM 646 C C . PHE A 1 86 ? 19.201 -7.514 -14.732 1.00 79.94 86 PHE A C 1
ATOM 648 O O . PHE A 1 86 ? 18.497 -6.549 -14.451 1.00 79.94 86 PHE A O 1
ATOM 655 N N . ALA A 1 87 ? 19.209 -8.081 -15.937 1.00 79.69 87 ALA A N 1
ATOM 656 C CA . ALA A 1 87 ? 18.280 -7.678 -16.982 1.00 79.69 87 ALA A CA 1
ATOM 657 C C . ALA A 1 87 ? 16.865 -8.165 -16.636 1.00 79.69 87 ALA A C 1
ATOM 659 O O . ALA A 1 87 ? 16.655 -9.361 -16.409 1.00 79.69 87 ALA A O 1
ATOM 660 N N . ALA A 1 88 ? 15.904 -7.242 -16.595 1.00 84.00 88 ALA A N 1
ATOM 661 C CA . ALA A 1 88 ? 14.494 -7.595 -16.520 1.00 84.00 88 ALA A CA 1
ATOM 662 C C . ALA A 1 88 ? 14.070 -8.343 -17.802 1.00 84.00 88 ALA A C 1
ATOM 664 O O . ALA A 1 88 ? 14.425 -7.912 -18.901 1.00 84.00 88 ALA A O 1
ATOM 665 N N . PRO A 1 89 ? 13.341 -9.466 -17.696 1.00 85.44 89 PRO A N 1
ATOM 666 C CA . PRO A 1 89 ? 12.720 -10.097 -18.852 1.00 85.44 89 PRO A CA 1
ATOM 667 C C . PRO A 1 89 ? 11.582 -9.220 -19.388 1.00 85.44 89 PRO A C 1
ATOM 669 O O . PRO A 1 89 ? 10.743 -8.769 -18.618 1.00 85.44 89 PRO A O 1
ATOM 672 N N . GLU A 1 90 ? 11.523 -9.038 -20.706 1.00 85.69 90 GLU A N 1
ATOM 673 C CA . GLU A 1 90 ? 10.487 -8.229 -21.351 1.00 85.69 90 GLU A CA 1
ATOM 674 C C . GLU A 1 90 ? 9.194 -9.034 -21.552 1.00 85.69 90 GLU A C 1
ATOM 676 O O . GLU A 1 90 ? 9.127 -9.951 -22.380 1.00 85.69 90 GLU A O 1
ATOM 681 N N . TYR A 1 91 ? 8.130 -8.663 -20.840 1.00 85.88 91 TYR A N 1
ATOM 682 C CA . TYR A 1 91 ? 6.798 -9.248 -21.003 1.00 85.88 91 TYR A CA 1
ATOM 683 C C . TYR A 1 91 ? 5.835 -8.247 -21.648 1.00 85.88 91 TYR A C 1
ATOM 685 O O . TYR A 1 91 ? 4.924 -7.711 -21.016 1.00 85.88 91 TYR A O 1
ATOM 693 N N . LEU A 1 92 ? 6.031 -8.016 -22.947 1.00 84.81 92 LEU A N 1
ATOM 694 C CA . LEU A 1 92 ? 5.232 -7.084 -23.745 1.00 84.81 92 LEU A CA 1
ATOM 695 C C . LEU A 1 92 ? 3.929 -7.741 -24.227 1.00 84.81 92 LEU A C 1
ATOM 697 O O . LEU A 1 92 ? 3.959 -8.600 -25.110 1.00 84.81 92 LEU A O 1
ATOM 701 N N . ILE A 1 93 ? 2.778 -7.313 -23.696 1.00 76.44 93 ILE A N 1
ATOM 702 C CA . ILE A 1 93 ? 1.460 -7.775 -24.184 1.00 76.44 93 ILE A CA 1
ATOM 703 C C . ILE A 1 93 ? 1.060 -7.042 -25.470 1.00 76.44 93 ILE A C 1
ATOM 705 O O . ILE A 1 93 ? 0.533 -7.645 -26.402 1.00 76.44 93 ILE A O 1
ATOM 709 N N . PHE A 1 94 ? 1.295 -5.729 -25.514 1.00 76.44 94 PHE A N 1
ATOM 710 C C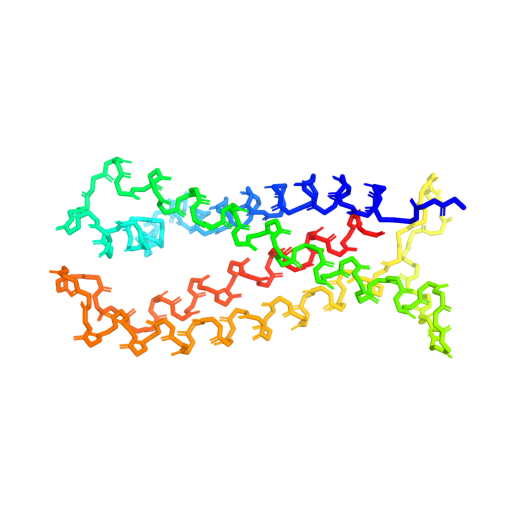A . PHE A 1 94 ? 0.776 -4.843 -26.553 1.00 76.44 94 PHE A CA 1
ATOM 711 C C . PHE A 1 94 ? 1.924 -4.173 -27.303 1.00 76.44 94 PHE A C 1
ATOM 713 O O . PHE A 1 94 ? 2.364 -3.084 -26.943 1.00 76.44 94 PHE A O 1
ATOM 720 N N . ARG A 1 95 ? 2.426 -4.839 -28.347 1.00 67.00 95 ARG A N 1
ATOM 721 C CA . ARG A 1 95 ? 3.540 -4.320 -29.160 1.00 67.00 95 ARG A CA 1
ATOM 722 C C . ARG A 1 95 ? 3.147 -3.143 -30.059 1.00 67.00 95 ARG A C 1
ATOM 724 O O . ARG A 1 95 ? 4.008 -2.339 -30.383 1.00 67.00 95 ARG A O 1
ATOM 731 N N . ASP A 1 96 ? 1.863 -3.023 -30.396 1.00 76.88 96 ASP A N 1
ATOM 732 C CA . ASP A 1 96 ? 1.353 -2.010 -31.334 1.00 76.88 96 ASP A CA 1
ATOM 733 C C . ASP A 1 96 ? 0.733 -0.780 -30.642 1.00 76.88 96 ASP A C 1
ATOM 735 O O . ASP A 1 96 ? 0.128 0.071 -31.295 1.00 76.88 96 ASP A O 1
ATOM 739 N N . PHE A 1 97 ? 0.841 -0.679 -29.314 1.00 70.75 97 PHE A N 1
ATOM 740 C CA . PHE A 1 97 ? 0.349 0.484 -28.575 1.00 70.75 97 PHE A CA 1
ATOM 741 C C . PHE A 1 97 ? 1.380 1.628 -28.571 1.00 70.75 97 PHE A C 1
ATOM 743 O O . PHE A 1 97 ? 2.580 1.372 -28.653 1.00 70.75 97 PHE A O 1
ATOM 750 N N . PRO A 1 98 ? 0.945 2.896 -28.406 1.00 76.00 98 PRO A N 1
ATOM 751 C CA . PRO A 1 98 ? 1.849 4.054 -28.362 1.00 76.00 98 PRO A CA 1
ATOM 752 C C . PRO A 1 98 ? 2.867 4.001 -27.214 1.00 76.00 98 PRO A C 1
ATOM 754 O O . PRO A 1 98 ? 3.857 4.726 -27.221 1.00 76.00 98 PRO A O 1
ATOM 757 N N . THR A 1 99 ? 2.593 3.170 -26.211 1.00 73.12 99 THR A N 1
ATOM 758 C CA . THR A 1 99 ? 3.398 2.978 -25.009 1.00 73.12 99 THR A CA 1
ATOM 759 C C . THR A 1 99 ? 3.633 1.489 -24.795 1.00 73.12 99 THR A C 1
ATOM 761 O O . THR A 1 99 ? 2.677 0.712 -24.744 1.00 73.12 99 THR A O 1
ATOM 764 N N . THR A 1 100 ? 4.892 1.097 -24.621 1.00 75.88 100 THR A N 1
ATOM 765 C CA . THR A 1 100 ? 5.273 -0.267 -24.249 1.00 75.88 100 THR A CA 1
ATOM 766 C C . THR A 1 100 ? 4.866 -0.540 -22.804 1.00 75.88 100 THR A C 1
ATOM 768 O O . THR A 1 100 ? 5.361 0.117 -21.890 1.00 75.88 100 THR A O 1
ATOM 771 N N . ILE A 1 101 ? 3.963 -1.500 -22.596 1.00 80.38 101 ILE A N 1
ATOM 772 C CA . ILE A 1 101 ? 3.591 -1.989 -21.263 1.00 80.38 101 ILE A CA 1
ATOM 773 C C . ILE A 1 101 ? 4.341 -3.296 -21.022 1.00 80.38 101 ILE A C 1
ATOM 775 O O . ILE A 1 101 ? 4.004 -4.318 -21.625 1.00 80.38 101 ILE A O 1
ATOM 779 N N . ASP A 1 102 ? 5.342 -3.252 -20.147 1.00 87.81 102 ASP A N 1
ATOM 780 C CA . ASP A 1 102 ? 6.049 -4.439 -19.676 1.00 87.81 102 ASP A CA 1
ATOM 781 C C . ASP A 1 102 ? 5.391 -4.969 -18.397 1.00 87.81 102 ASP A C 1
ATOM 783 O O . ASP A 1 102 ? 5.372 -4.303 -17.361 1.00 87.81 102 ASP A O 1
ATOM 787 N N . LEU A 1 103 ? 4.832 -6.180 -18.466 1.00 89.88 103 LEU A N 1
ATOM 788 C CA . LEU A 1 103 ? 4.204 -6.829 -17.317 1.00 89.88 103 LEU A CA 1
ATOM 789 C C . LEU A 1 103 ? 5.182 -7.235 -16.221 1.00 89.88 103 LEU A C 1
ATOM 791 O O . LEU A 1 103 ? 4.732 -7.536 -15.113 1.00 89.88 103 LEU A O 1
ATOM 795 N N . PHE A 1 104 ? 6.485 -7.267 -16.492 1.00 91.62 104 PHE A N 1
ATOM 796 C CA . PHE A 1 104 ? 7.466 -7.646 -15.487 1.00 91.62 104 PHE A CA 1
ATOM 797 C C . PHE A 1 104 ? 7.334 -6.802 -14.215 1.00 91.62 104 PHE A C 1
ATOM 799 O O . PHE A 1 104 ? 7.194 -7.356 -13.123 1.00 91.62 104 PHE A O 1
ATOM 806 N N . TYR A 1 105 ? 7.282 -5.475 -14.348 1.00 91.06 105 TYR A N 1
ATOM 807 C CA . TYR A 1 105 ? 7.225 -4.567 -13.202 1.00 91.06 105 TYR A CA 1
ATOM 808 C C . TYR A 1 105 ? 5.924 -4.714 -12.394 1.00 91.06 105 TYR A C 1
ATOM 810 O O . TYR A 1 105 ? 6.018 -4.938 -11.184 1.00 91.06 105 TYR A O 1
ATOM 818 N N . PRO A 1 106 ? 4.715 -4.711 -12.994 1.00 92.00 106 PRO A N 1
ATOM 819 C CA . PRO A 1 106 ? 3.478 -5.002 -12.267 1.00 92.00 106 PRO A CA 1
ATOM 820 C C . PRO A 1 106 ? 3.463 -6.368 -11.575 1.00 92.00 106 PRO A C 1
ATOM 822 O O . PRO A 1 106 ? 2.914 -6.478 -10.481 1.00 92.00 106 PRO A O 1
ATOM 825 N N . LEU A 1 107 ? 4.069 -7.406 -12.166 1.00 93.25 107 LEU A N 1
ATOM 826 C CA . LEU A 1 107 ? 4.160 -8.735 -11.549 1.00 93.25 107 LEU A CA 1
ATOM 827 C C . LEU A 1 107 ? 5.108 -8.741 -10.345 1.00 93.25 107 LEU A C 1
ATOM 829 O O . LEU A 1 107 ? 4.762 -9.294 -9.299 1.00 93.25 107 LEU A O 1
ATOM 833 N N . VAL A 1 108 ? 6.265 -8.082 -10.453 1.00 93.06 108 VAL A N 1
ATOM 834 C CA . VAL A 1 108 ? 7.164 -7.851 -9.309 1.00 93.06 108 VAL A CA 1
ATOM 835 C C . VAL A 1 108 ? 6.439 -7.055 -8.226 1.00 93.06 108 VAL A C 1
ATOM 837 O O . VAL A 1 108 ? 6.515 -7.409 -7.052 1.00 93.06 108 VAL A O 1
ATOM 840 N N . GLY A 1 109 ? 5.680 -6.031 -8.613 1.00 94.69 109 GLY A N 1
ATOM 841 C CA . GLY A 1 109 ? 4.841 -5.241 -7.718 1.00 94.69 109 GLY A CA 1
ATOM 842 C C . GLY A 1 109 ? 3.756 -6.057 -7.028 1.00 94.69 109 GLY A C 1
ATOM 843 O O . GLY A 1 109 ? 3.537 -5.886 -5.835 1.00 94.69 109 GLY A O 1
ATOM 844 N N . LEU A 1 110 ? 3.110 -6.982 -7.734 1.00 95.06 110 LEU A N 1
ATOM 845 C CA . LEU A 1 110 ? 2.097 -7.875 -7.174 1.00 95.06 110 LEU A CA 1
ATOM 846 C C . LEU A 1 110 ? 2.704 -8.790 -6.106 1.00 95.06 110 LEU A C 1
ATOM 848 O O . LEU A 1 110 ? 2.178 -8.876 -4.996 1.00 95.06 110 LEU A O 1
ATOM 852 N N . VAL A 1 111 ? 3.828 -9.443 -6.413 1.00 95.38 111 VAL A N 1
ATOM 853 C CA . VAL A 1 111 ? 4.513 -10.343 -5.470 1.00 95.38 111 VAL A CA 1
ATOM 854 C C . VAL A 1 111 ? 5.093 -9.561 -4.290 1.00 95.38 111 VAL A C 1
ATOM 856 O O . VAL A 1 111 ? 4.908 -9.954 -3.137 1.00 95.38 111 VAL A O 1
ATOM 859 N N . GLY A 1 112 ? 5.752 -8.433 -4.560 1.00 94.38 112 GLY A N 1
ATOM 860 C CA . GLY A 1 112 ? 6.299 -7.542 -3.538 1.00 94.38 112 GLY A CA 1
ATOM 861 C C . GLY A 1 112 ? 5.209 -6.974 -2.633 1.00 94.38 112 GLY A C 1
ATOM 862 O O . GLY A 1 112 ? 5.342 -7.013 -1.413 1.00 94.38 112 GLY A O 1
ATOM 863 N N . GLY A 1 113 ? 4.090 -6.549 -3.219 1.00 95.62 113 GLY A N 1
ATOM 864 C CA . GLY A 1 113 ? 2.927 -6.020 -2.515 1.00 95.62 113 GLY A CA 1
ATOM 865 C C . GLY A 1 113 ? 2.270 -7.062 -1.622 1.00 95.62 113 GLY A C 1
ATOM 866 O O . GLY A 1 113 ? 1.943 -6.774 -0.471 1.00 95.62 113 GLY A O 1
ATOM 867 N N . PHE A 1 114 ? 2.145 -8.298 -2.106 1.00 95.38 114 PHE A N 1
ATOM 868 C CA . PHE A 1 114 ? 1.676 -9.421 -1.300 1.00 95.38 114 PHE A CA 1
ATOM 869 C C . PHE A 1 114 ? 2.611 -9.695 -0.115 1.00 95.38 114 PHE A C 1
ATOM 871 O O . PHE A 1 114 ? 2.149 -9.805 1.022 1.00 95.38 114 PHE A O 1
ATOM 878 N N . ALA A 1 115 ? 3.924 -9.770 -0.354 1.00 94.38 115 ALA A N 1
ATOM 879 C CA . ALA A 1 115 ? 4.914 -10.022 0.693 1.00 94.38 115 ALA A CA 1
ATOM 880 C C . ALA A 1 115 ? 4.940 -8.897 1.743 1.00 94.38 115 ALA A C 1
ATOM 882 O O . ALA A 1 115 ? 4.911 -9.171 2.943 1.00 94.38 115 ALA A O 1
ATOM 883 N N . GLN A 1 116 ? 4.911 -7.637 1.300 1.00 93.81 116 GLN A N 1
ATOM 884 C CA . GLN A 1 116 ? 4.770 -6.455 2.152 1.00 93.81 116 GLN A CA 1
ATOM 885 C C . GLN A 1 116 ? 3.480 -6.515 2.973 1.00 93.81 116 GLN A C 1
ATOM 887 O O . GLN A 1 116 ? 3.511 -6.291 4.183 1.00 93.81 116 GLN A O 1
ATOM 892 N N . GLY A 1 117 ? 2.355 -6.826 2.328 1.00 92.81 117 GLY A N 1
ATOM 893 C CA . GLY A 1 117 ? 1.053 -6.951 2.973 1.00 92.81 117 GLY A CA 1
ATOM 894 C C . GLY A 1 117 ? 1.056 -8.006 4.063 1.00 92.81 117 GLY A C 1
ATOM 895 O O . GLY A 1 117 ? 0.618 -7.724 5.171 1.00 92.81 117 GLY A O 1
ATOM 896 N N . MET A 1 118 ? 1.613 -9.184 3.777 1.00 93.19 118 MET A N 1
ATOM 897 C CA . MET A 1 118 ? 1.777 -10.260 4.752 1.00 93.19 118 MET A CA 1
ATOM 898 C C . MET A 1 118 ? 2.657 -9.823 5.927 1.00 93.19 118 MET A C 1
ATOM 900 O O . MET A 1 118 ? 2.280 -10.002 7.080 1.00 93.19 118 MET A O 1
ATOM 904 N N . PHE A 1 119 ? 3.807 -9.208 5.653 1.00 91.81 119 PHE A N 1
ATOM 905 C CA . PHE A 1 119 ? 4.725 -8.750 6.695 1.00 91.81 119 PHE A CA 1
ATOM 906 C C . PHE A 1 119 ? 4.079 -7.701 7.613 1.00 91.81 119 PHE A C 1
ATOM 908 O O . PHE A 1 119 ? 4.080 -7.857 8.835 1.00 91.81 119 PHE A O 1
ATOM 915 N N . ALA A 1 120 ? 3.464 -6.668 7.032 1.00 90.06 120 ALA A N 1
ATOM 916 C CA . ALA A 1 120 ? 2.764 -5.629 7.781 1.00 90.06 120 ALA A CA 1
ATOM 917 C C . ALA A 1 120 ? 1.568 -6.196 8.558 1.00 90.06 120 ALA A C 1
ATOM 919 O O . ALA A 1 120 ? 1.372 -5.849 9.721 1.00 90.06 120 ALA A O 1
ATOM 920 N N . ALA A 1 121 ? 0.802 -7.099 7.940 1.00 90.12 121 ALA A N 1
ATOM 921 C CA . ALA A 1 121 ? -0.328 -7.772 8.563 1.00 90.12 121 ALA A CA 1
ATOM 922 C C . ALA A 1 121 ? 0.085 -8.603 9.775 1.00 90.12 121 ALA A C 1
ATOM 924 O O . ALA A 1 121 ? -0.596 -8.546 10.788 1.00 90.12 121 ALA A O 1
ATOM 925 N N . LEU A 1 122 ? 1.184 -9.355 9.700 1.00 89.25 122 LEU A N 1
ATOM 926 C CA . LEU A 1 122 ? 1.653 -10.176 10.817 1.00 89.25 122 LEU A CA 1
ATOM 927 C C . LEU A 1 122 ? 2.106 -9.310 11.995 1.00 89.25 122 LEU A C 1
ATOM 929 O O . LEU A 1 122 ? 1.728 -9.586 13.130 1.00 89.25 122 LEU A O 1
ATOM 933 N N . ILE A 1 123 ? 2.846 -8.229 11.733 1.00 86.81 123 ILE A N 1
ATOM 934 C CA . ILE A 1 123 ? 3.249 -7.275 12.779 1.00 86.81 123 ILE A CA 1
ATOM 935 C C . ILE A 1 123 ? 2.017 -6.632 13.416 1.00 86.81 123 ILE A C 1
ATOM 937 O O . ILE A 1 123 ? 1.882 -6.599 14.640 1.00 86.81 123 ILE A O 1
ATOM 941 N N . LEU A 1 124 ? 1.103 -6.128 12.587 1.00 84.88 124 LEU A N 1
ATOM 942 C CA . LEU A 1 124 ? -0.103 -5.472 13.069 1.00 84.88 124 LEU A CA 1
ATOM 943 C C . LEU A 1 124 ? -1.073 -6.449 13.715 1.00 84.88 124 LEU A C 1
ATOM 945 O O . LEU A 1 124 ? -1.783 -6.028 14.611 1.00 84.88 124 LEU A O 1
ATOM 949 N N . ALA A 1 125 ? -1.099 -7.726 13.341 1.00 85.31 125 ALA A N 1
ATOM 950 C CA . ALA A 1 125 ? -1.935 -8.718 14.001 1.00 85.31 125 ALA A CA 1
ATOM 951 C C . ALA A 1 125 ? -1.557 -8.837 15.481 1.00 85.31 125 ALA A C 1
ATOM 953 O O . ALA A 1 125 ? -2.446 -8.765 16.317 1.00 85.31 125 ALA A O 1
ATOM 954 N N . PHE A 1 126 ? -0.269 -8.893 15.833 1.00 83.06 126 PHE A N 1
ATOM 955 C CA . PHE A 1 126 ? 0.141 -8.889 17.245 1.00 83.06 126 PHE A CA 1
ATOM 956 C C . PHE A 1 126 ? -0.261 -7.592 17.961 1.00 83.06 126 PHE A C 1
ATOM 958 O O . PHE A 1 126 ? -0.829 -7.618 19.047 1.00 83.06 126 PHE A O 1
ATOM 965 N N . VAL A 1 127 ? -0.020 -6.433 17.341 1.00 79.31 127 VAL A N 1
ATOM 966 C CA . VAL A 1 127 ? -0.310 -5.134 17.974 1.00 79.31 127 VAL A CA 1
ATOM 967 C C . VAL A 1 127 ? -1.819 -4.883 18.105 1.00 79.31 127 VAL A C 1
ATOM 969 O O . VAL A 1 127 ? -2.295 -4.410 19.133 1.00 79.31 127 VAL A O 1
ATOM 972 N N . VAL A 1 128 ? -2.588 -5.190 17.065 1.00 76.00 128 VAL A N 1
ATOM 973 C CA . VAL A 1 128 ? -4.023 -4.905 16.975 1.00 76.00 128 VAL A CA 1
ATOM 974 C C . VAL A 1 128 ? -4.841 -5.971 17.694 1.00 76.00 128 VAL A C 1
ATOM 976 O O . VAL A 1 128 ? -5.781 -5.639 18.402 1.00 76.00 128 VAL A O 1
ATOM 979 N N . VAL A 1 129 ? -4.520 -7.254 17.576 1.00 75.75 129 VAL A N 1
ATOM 980 C CA . VAL A 1 129 ? -5.335 -8.277 18.250 1.00 75.75 129 VAL A CA 1
ATOM 981 C C . VAL A 1 129 ? -5.172 -8.1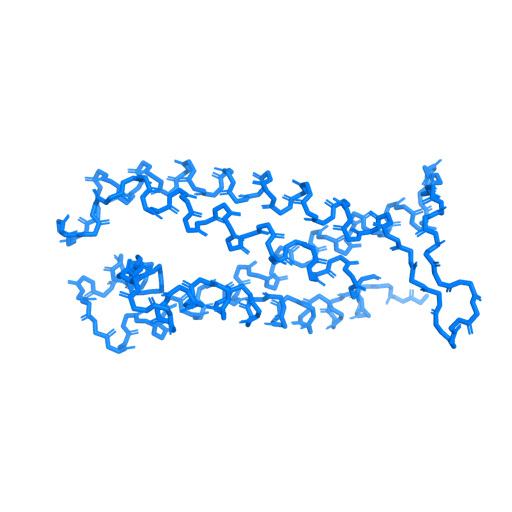80 19.760 1.00 75.75 129 VAL A C 1
ATOM 983 O O . VAL A 1 129 ? -6.174 -8.184 20.476 1.00 75.75 129 VAL A O 1
ATOM 986 N N . ASP A 1 130 ? -3.944 -7.998 20.240 1.00 81.94 130 ASP A N 1
ATOM 987 C CA . ASP A 1 130 ? -3.676 -8.071 21.675 1.00 81.94 130 ASP A CA 1
ATOM 988 C C . ASP A 1 130 ? -3.877 -6.722 22.381 1.00 81.94 130 ASP A C 1
ATOM 990 O O . ASP A 1 130 ? -4.323 -6.683 23.530 1.00 81.94 130 ASP A O 1
ATOM 994 N N . PHE A 1 131 ? -3.613 -5.599 21.699 1.00 85.25 131 PHE A N 1
ATOM 995 C CA . PHE A 1 131 ? -3.569 -4.277 22.340 1.00 85.25 131 PHE A CA 1
ATOM 996 C C . PHE A 1 131 ? -4.526 -3.236 21.756 1.00 85.25 131 PHE A C 1
ATOM 998 O O . PHE A 1 131 ? -4.526 -2.092 22.219 1.00 85.25 131 PHE A O 1
ATOM 1005 N N . HIS A 1 132 ? -5.371 -3.578 20.777 1.00 87.25 132 HIS A N 1
ATOM 1006 C CA . HIS A 1 132 ? -6.260 -2.570 20.201 1.00 87.25 132 HIS A CA 1
ATOM 1007 C C . HIS A 1 132 ? -7.260 -2.044 21.247 1.00 87.25 132 HIS A C 1
ATOM 1009 O O . HIS A 1 132 ? -7.900 -2.837 21.949 1.00 87.25 132 HIS A O 1
ATOM 1015 N N . PRO A 1 133 ? -7.434 -0.713 21.363 1.00 86.56 133 PRO A N 1
ATOM 1016 C CA . PRO A 1 133 ? -8.241 -0.098 22.420 1.00 86.56 133 PRO A CA 1
ATOM 1017 C C . PRO A 1 133 ? -9.742 -0.393 22.299 1.00 86.56 133 PRO A C 1
ATOM 1019 O O . PRO A 1 133 ? -10.476 -0.247 23.270 1.00 86.56 133 PRO A O 1
ATOM 1022 N N . ILE A 1 134 ? -10.197 -0.803 21.114 1.00 87.00 134 ILE A N 1
ATOM 1023 C CA . ILE A 1 134 ? -11.591 -1.151 20.823 1.00 87.00 134 ILE A CA 1
ATOM 1024 C C . ILE A 1 134 ? -11.673 -2.651 20.533 1.00 87.00 134 ILE A C 1
ATOM 1026 O O . ILE A 1 134 ? -11.087 -3.109 19.553 1.00 87.00 134 ILE A O 1
ATOM 1030 N N . GLU A 1 135 ? -12.416 -3.399 21.350 1.00 85.56 135 GLU A N 1
ATOM 1031 C CA . GLU A 1 135 ? -12.521 -4.864 21.250 1.00 85.56 135 GLU A CA 1
ATOM 1032 C C . GLU A 1 135 ? -13.133 -5.339 19.930 1.00 85.56 135 GLU A C 1
ATOM 1034 O O . GLU A 1 135 ? -12.656 -6.304 19.341 1.00 85.56 135 GLU A O 1
ATOM 1039 N N . SER A 1 136 ? -14.130 -4.621 19.405 1.00 84.75 136 SER A N 1
ATOM 1040 C CA . SER A 1 136 ? -14.799 -4.979 18.145 1.00 84.75 136 SER A CA 1
ATOM 1041 C C . SER A 1 136 ? -13.896 -4.911 16.908 1.00 84.75 136 SER A C 1
ATOM 1043 O O . SER A 1 136 ? -14.305 -5.342 15.834 1.00 84.75 136 SER A O 1
ATOM 1045 N N . GLN A 1 137 ? -12.691 -4.353 17.043 1.00 84.56 137 GLN A N 1
ATOM 1046 C CA . GLN A 1 137 ? -11.687 -4.241 15.984 1.00 84.56 137 GLN A CA 1
ATOM 1047 C C . GLN A 1 137 ? -10.542 -5.257 16.142 1.00 84.56 137 GLN A C 1
ATOM 1049 O O . GLN A 1 137 ? -9.639 -5.293 15.314 1.00 84.56 137 GLN A O 1
ATOM 1054 N N . ARG A 1 138 ? -10.566 -6.111 17.175 1.00 86.44 138 ARG A N 1
ATOM 1055 C CA . ARG A 1 138 ? -9.557 -7.159 17.413 1.00 86.44 138 ARG A CA 1
ATOM 1056 C C . ARG A 1 138 ? -9.811 -8.395 16.542 1.00 86.44 138 ARG A C 1
ATOM 1058 O O . ARG A 1 138 ? -9.950 -9.502 17.051 1.00 86.44 138 ARG A O 1
ATOM 1065 N N . SER A 1 139 ? -9.918 -8.206 15.226 1.00 85.25 139 SER A N 1
ATOM 1066 C CA . SER A 1 139 ? -10.149 -9.295 14.267 1.00 85.25 139 SER A CA 1
ATOM 1067 C C . SER A 1 139 ? -8.878 -9.581 13.453 1.00 85.25 139 SER A C 1
ATOM 1069 O O . SER A 1 139 ? -8.594 -8.856 12.495 1.00 85.25 139 SER A O 1
ATOM 1071 N N . PRO A 1 140 ? -8.092 -10.621 13.808 1.00 83.50 140 PRO A N 1
ATOM 1072 C CA . PRO A 1 140 ? -6.832 -10.927 13.126 1.00 83.50 140 PRO A CA 1
ATOM 1073 C C . PRO A 1 140 ? -7.035 -11.213 11.643 1.00 83.50 140 PRO A C 1
ATOM 1075 O O . PRO A 1 140 ? -6.316 -10.686 10.800 1.00 83.50 140 PRO A O 1
ATOM 1078 N N . PHE A 1 141 ? -8.016 -12.059 11.326 1.00 85.44 141 PHE A N 1
ATOM 1079 C CA . PHE A 1 141 ? -8.248 -12.520 9.962 1.00 85.44 141 PHE A CA 1
ATOM 1080 C C . PHE A 1 141 ? -8.667 -11.377 9.044 1.00 85.44 141 PHE A C 1
ATOM 1082 O O . PHE A 1 141 ? -8.130 -11.251 7.945 1.00 85.44 141 PHE A O 1
ATOM 1089 N N . ASP A 1 142 ? -9.560 -10.511 9.519 1.00 86.44 142 ASP A N 1
ATOM 1090 C CA . ASP A 1 142 ? -10.034 -9.371 8.741 1.00 86.44 142 ASP A CA 1
ATOM 1091 C C . ASP A 1 142 ? -8.913 -8.360 8.483 1.00 86.44 142 ASP A C 1
ATOM 1093 O O . ASP A 1 142 ? -8.786 -7.839 7.369 1.00 86.44 142 ASP A O 1
ATOM 1097 N N . LEU A 1 143 ? -8.059 -8.120 9.485 1.00 86.44 143 LEU A N 1
ATOM 1098 C CA . LEU A 1 143 ? -6.883 -7.270 9.339 1.00 86.44 143 LEU A CA 1
ATOM 1099 C C . LEU A 1 143 ? -5.908 -7.856 8.320 1.00 86.44 143 LEU A C 1
ATOM 1101 O O . LEU A 1 143 ? -5.494 -7.150 7.400 1.00 86.44 143 LEU A O 1
ATOM 1105 N N . VAL A 1 144 ? -5.568 -9.139 8.457 1.00 89.06 144 VAL A N 1
ATOM 1106 C CA . VAL A 1 144 ? -4.615 -9.810 7.568 1.00 89.06 144 VAL A CA 1
ATOM 1107 C C . VAL A 1 144 ? -5.123 -9.802 6.136 1.00 89.06 144 VAL A C 1
ATOM 1109 O O . VAL A 1 144 ? -4.397 -9.389 5.235 1.00 89.06 144 VAL A O 1
ATOM 1112 N N . GLN A 1 145 ? -6.379 -10.186 5.919 1.00 88.56 145 GLN A N 1
ATOM 1113 C CA . GLN A 1 145 ? -6.982 -10.188 4.591 1.00 88.56 145 GLN A CA 1
ATOM 1114 C C . GLN A 1 145 ? -6.993 -8.785 3.978 1.00 88.56 145 GLN A C 1
ATOM 1116 O O . GLN A 1 145 ? -6.627 -8.625 2.813 1.00 88.56 145 GLN A O 1
ATOM 1121 N N . SER A 1 146 ? -7.374 -7.767 4.754 1.00 88.44 146 SER A N 1
ATOM 1122 C CA . SER A 1 146 ? -7.410 -6.382 4.278 1.00 88.44 146 SER A CA 1
ATOM 1123 C C . SER A 1 146 ? -6.018 -5.906 3.876 1.00 88.44 146 SER A C 1
ATOM 1125 O O . SER A 1 146 ? -5.822 -5.426 2.765 1.00 88.44 146 SER A O 1
ATOM 1127 N N . PHE A 1 147 ? -5.019 -6.094 4.734 1.00 89.62 147 PHE A N 1
ATOM 1128 C CA . PHE A 1 147 ? -3.652 -5.678 4.430 1.00 89.62 147 PHE A CA 1
ATOM 1129 C C . PHE A 1 147 ? -3.061 -6.440 3.251 1.00 89.62 147 PHE A C 1
ATOM 1131 O O . PHE A 1 147 ? -2.387 -5.837 2.421 1.00 89.62 147 PHE A O 1
ATOM 1138 N N . LEU A 1 148 ? -3.344 -7.731 3.135 1.00 92.38 148 LEU A N 1
ATOM 1139 C CA . LEU A 1 148 ? -2.854 -8.550 2.040 1.00 92.38 148 LEU A CA 1
ATOM 1140 C C . LEU A 1 148 ? -3.445 -8.104 0.699 1.00 92.38 148 LEU A C 1
ATOM 1142 O O . LEU A 1 148 ? -2.692 -7.821 -0.230 1.00 92.38 148 LEU A O 1
ATOM 1146 N N . VAL A 1 149 ? -4.769 -7.955 0.608 1.00 90.94 149 VAL A N 1
ATOM 1147 C CA . VAL A 1 149 ? -5.434 -7.465 -0.613 1.00 90.94 149 VAL A CA 1
ATOM 1148 C C . VAL A 1 149 ? -4.974 -6.047 -0.941 1.00 90.94 149 VAL A C 1
ATOM 1150 O O . VAL A 1 149 ? -4.563 -5.774 -2.068 1.00 90.94 149 VAL A O 1
ATOM 1153 N N . GLY A 1 150 ? -4.999 -5.157 0.051 1.00 92.31 150 GLY A N 1
ATOM 1154 C CA . GLY A 1 150 ? -4.663 -3.753 -0.133 1.00 92.31 150 GLY A CA 1
ATOM 1155 C C . GLY A 1 150 ? -3.229 -3.545 -0.614 1.00 92.31 150 GLY A C 1
ATOM 1156 O O . GLY A 1 150 ? -3.012 -2.866 -1.616 1.00 92.31 150 GLY A O 1
ATOM 1157 N N . ASN A 1 151 ? -2.252 -4.173 0.047 1.00 94.62 151 ASN A N 1
ATOM 1158 C CA . ASN A 1 151 ? -0.845 -4.010 -0.317 1.00 94.62 151 ASN A CA 1
ATOM 1159 C C . ASN A 1 151 ? -0.492 -4.730 -1.629 1.00 94.62 151 ASN A C 1
ATOM 1161 O O . ASN A 1 151 ? 0.372 -4.251 -2.356 1.00 94.62 151 ASN A O 1
ATOM 1165 N N . THR A 1 152 ? -1.181 -5.823 -1.982 1.00 95.38 152 THR A N 1
ATOM 1166 C CA . THR A 1 152 ? -1.014 -6.470 -3.299 1.00 95.38 152 THR A CA 1
ATOM 1167 C C . THR A 1 152 ? -1.420 -5.520 -4.426 1.00 95.38 152 THR A C 1
ATOM 1169 O O . THR A 1 152 ? -0.666 -5.322 -5.378 1.00 95.38 152 THR A O 1
ATOM 1172 N N . VAL A 1 153 ? -2.591 -4.883 -4.298 1.00 94.50 153 VAL A N 1
ATOM 1173 C CA . VAL A 1 153 ? -3.063 -3.871 -5.257 1.00 94.50 153 VAL A CA 1
ATOM 1174 C C . VAL A 1 153 ? -2.116 -2.672 -5.284 1.00 94.50 153 VAL A C 1
ATOM 1176 O O . VAL A 1 153 ? -1.736 -2.222 -6.361 1.00 94.50 153 VAL A O 1
ATOM 1179 N N . PHE A 1 154 ? -1.699 -2.188 -4.112 1.00 96.00 154 PHE A N 1
ATOM 1180 C CA . PHE A 1 154 ? -0.738 -1.095 -3.982 1.00 96.00 154 PHE A CA 1
ATOM 1181 C C . PHE A 1 154 ? 0.559 -1.381 -4.748 1.00 96.00 154 PHE A C 1
ATOM 1183 O O . PHE A 1 154 ? 0.949 -0.578 -5.591 1.00 96.00 154 PHE A O 1
ATOM 1190 N N . GLY A 1 155 ? 1.208 -2.521 -4.492 1.00 94.75 155 GLY A N 1
ATOM 1191 C CA . GLY A 1 155 ? 2.496 -2.856 -5.100 1.00 94.75 155 GLY A CA 1
ATOM 1192 C C . GLY A 1 155 ? 2.404 -2.981 -6.619 1.00 94.75 155 GLY A C 1
ATOM 1193 O O . GLY A 1 155 ? 3.249 -2.439 -7.331 1.00 94.75 155 GLY A O 1
ATOM 1194 N N . MET A 1 156 ? 1.338 -3.611 -7.125 1.00 94.31 156 MET A N 1
ATOM 1195 C CA . MET A 1 156 ? 1.068 -3.703 -8.564 1.00 94.31 156 MET A CA 1
ATOM 1196 C C . MET A 1 156 ? 0.930 -2.316 -9.205 1.00 94.31 156 MET A C 1
ATOM 1198 O O . MET A 1 156 ? 1.532 -2.057 -10.244 1.00 94.31 156 MET A O 1
ATOM 1202 N N . VAL A 1 157 ? 0.156 -1.419 -8.584 1.00 93.81 157 VAL A N 1
ATOM 1203 C CA . VAL A 1 157 ? -0.066 -0.058 -9.095 1.00 93.81 157 VAL A CA 1
ATOM 1204 C C . VAL A 1 157 ? 1.213 0.764 -9.041 1.00 93.81 157 VAL A C 1
ATOM 1206 O O . VAL A 1 157 ? 1.546 1.421 -10.017 1.00 93.81 157 VAL A O 1
ATOM 1209 N N . VAL A 1 158 ? 1.946 0.726 -7.929 1.00 93.88 158 VAL A N 1
ATOM 1210 C CA . VAL A 1 158 ? 3.183 1.498 -7.785 1.00 93.88 158 VAL A CA 1
ATOM 1211 C C . VAL A 1 158 ? 4.199 1.085 -8.838 1.00 93.88 158 VAL A C 1
ATOM 1213 O O . VAL A 1 158 ? 4.701 1.951 -9.542 1.00 93.88 158 VAL A O 1
ATOM 1216 N N . MET A 1 159 ? 4.458 -0.214 -8.997 1.00 91.56 159 MET A N 1
ATOM 1217 C CA . MET A 1 159 ? 5.438 -0.690 -9.976 1.00 91.56 159 MET A CA 1
ATOM 1218 C C . MET A 1 159 ? 5.000 -0.497 -11.427 1.00 91.56 159 MET A C 1
ATOM 1220 O O . MET A 1 159 ? 5.848 -0.460 -12.305 1.00 91.56 159 MET A O 1
ATOM 1224 N N . PHE A 1 160 ? 3.701 -0.356 -11.700 1.00 88.56 160 PHE A N 1
ATOM 1225 C CA . PHE A 1 160 ? 3.232 0.005 -13.039 1.00 88.56 160 PHE A CA 1
ATOM 1226 C C . PHE A 1 160 ? 3.670 1.423 -13.452 1.00 88.56 160 PHE A C 1
ATOM 1228 O O . PHE A 1 160 ? 3.791 1.702 -14.641 1.00 88.56 160 PHE A O 1
ATOM 1235 N N . PHE A 1 161 ? 3.896 2.320 -12.488 1.00 84.81 161 PHE A N 1
ATOM 1236 C CA . PHE A 1 161 ? 4.228 3.728 -12.732 1.00 84.81 161 PHE A CA 1
ATOM 1237 C C . PHE A 1 161 ? 5.687 4.102 -12.400 1.00 84.81 161 PHE A C 1
ATOM 1239 O O . PHE A 1 161 ? 6.011 5.290 -12.428 1.00 84.81 161 PHE A O 1
ATOM 1246 N N . GLN A 1 162 ? 6.539 3.128 -12.060 1.00 80.44 162 GLN A N 1
ATOM 1247 C CA . GLN A 1 162 ? 7.968 3.316 -11.748 1.00 80.44 162 GLN A CA 1
ATOM 1248 C C . GLN A 1 162 ? 8.848 2.951 -12.945 1.00 80.44 162 GLN A C 1
ATOM 1250 O O . GLN A 1 162 ? 9.795 3.720 -13.215 1.00 80.44 162 GLN A O 1
#

Sequence (162 aa):
MDVILPLTLSSVLTGTLGTAVMVAALNLPQLWGRKTYDALGTLGSLFTRRLDAQSRMIGAILLT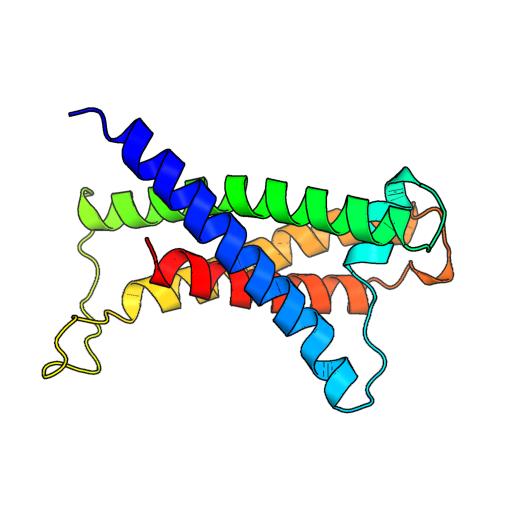FGGVVFAVFYGWIALMFYTGTFAAPEYLIFRDFPTTIDLFYPLVGLVGGFAQGMFAALILAFVVVDFHPIESQRSPFDLVQSFLVGNTVFGMVVMFFQ

Foldseek 3Di:
DDPVVVLLVLLLVLLQVLLVVLVCQQCVVVVVVDDAQLQLQQQLCQPVVDRDPNSSVSSSVVSSVVSSVVLSVLSVVVCCCVPHPHPQDADFPCPPDPDTQGCSQLVVLLVVLQVQLQVVLVVVLVCRLPPRSDNVNNDSVSSSVSSNSSSSSSRSSSSRSD

Radius of gyration: 17.29 Å; Cα contacts (8 Å, |Δi|>4): 238; chains: 1; bounding box: 47×27×54 Å